Protein AF-A0A0A2DQ28-F1 (afdb_monomer_lite)

Secondary structure (DSSP, 8-state):
-HHHHHHHHHHHHHHHHHHTHHHHHSTT--PPP--GGG-HHHHTTT---HHHHHHHHHHSPPHHHHHHTT-

Foldseek 3Di:
DVVVVVVVVVVVVVVVCVVQVQQPPPDVRDDDDPALQPDPVNVVVVNHDPVVVVVCVVPDDDPVNVVVVVD

Structure (mmCIF, N/CA/C/O backbone):
data_AF-A0A0A2DQ28-F1
#
_entry.id   AF-A0A0A2DQ28-F1
#
loop_
_atom_site.group_PDB
_atom_site.id
_atom_site.type_symbol
_atom_site.label_atom_id
_atom_site.label_alt_id
_atom_site.label_comp_id
_atom_site.label_asym_id
_atom_site.label_entity_id
_atom_site.label_seq_id
_atom_site.pdbx_PDB_ins_code
_atom_site.Cartn_x
_atom_site.Cartn_y
_atom_site.Cartn_z
_atom_site.occupancy
_atom_site.B_iso_or_equiv
_atom_site.auth_seq_id
_atom_site.auth_comp_id
_atom_site.auth_asym_id
_atom_site.auth_atom_id
_atom_site.pdbx_PDB_model_num
ATOM 1 N N . MET A 1 1 ? 33.427 3.855 -23.259 1.00 76.31 1 MET A N 1
ATOM 2 C CA . MET A 1 1 ? 32.758 4.798 -22.331 1.00 76.31 1 MET A CA 1
ATOM 3 C C . MET A 1 1 ? 31.274 4.911 -22.629 1.00 76.31 1 MET A C 1
ATOM 5 O O . MET A 1 1 ? 30.479 4.553 -21.776 1.00 76.31 1 MET A O 1
ATOM 9 N N . THR A 1 2 ? 30.887 5.293 -23.845 1.00 88.25 2 THR A N 1
ATOM 10 C CA . THR A 1 2 ? 29.478 5.351 -24.279 1.00 88.25 2 THR A CA 1
ATOM 11 C C . THR A 1 2 ? 28.726 4.021 -24.139 1.00 88.25 2 THR A C 1
ATOM 13 O O . THR A 1 2 ? 27.597 4.004 -23.667 1.00 88.25 2 THR A O 1
ATOM 16 N N . THR A 1 3 ? 29.365 2.893 -24.457 1.00 91.94 3 THR A N 1
ATOM 17 C CA . THR A 1 3 ? 28.781 1.547 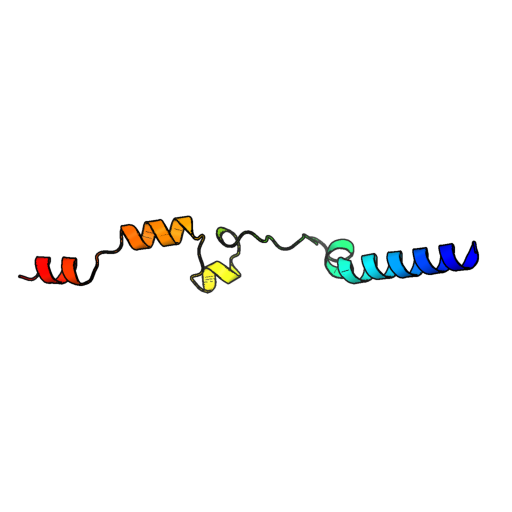-24.306 1.00 91.94 3 THR A CA 1
ATOM 18 C C . THR A 1 3 ? 28.451 1.183 -22.858 1.00 91.94 3 THR A C 1
ATOM 20 O O . THR A 1 3 ? 27.390 0.630 -22.595 1.00 91.94 3 THR A O 1
ATOM 23 N N . ILE A 1 4 ? 29.326 1.534 -21.911 1.00 93.50 4 ILE A N 1
ATOM 24 C CA . ILE A 1 4 ? 29.118 1.288 -20.476 1.00 93.50 4 ILE A CA 1
ATOM 25 C C . ILE A 1 4 ? 27.969 2.150 -19.945 1.00 93.50 4 ILE A C 1
ATOM 27 O O . ILE A 1 4 ? 27.151 1.654 -19.179 1.00 93.50 4 ILE A O 1
ATOM 31 N N . LEU A 1 5 ? 27.868 3.407 -20.392 1.00 94.06 5 LEU A N 1
ATOM 32 C CA . LEU A 1 5 ? 26.763 4.299 -20.022 1.00 94.06 5 LEU A CA 1
ATOM 33 C C . LEU A 1 5 ? 25.410 3.801 -20.551 1.00 94.06 5 LEU A C 1
ATOM 35 O O . LEU A 1 5 ? 24.415 3.839 -19.835 1.00 94.06 5 LEU A O 1
ATOM 39 N N . LEU A 1 6 ? 25.365 3.300 -21.788 1.00 95.94 6 LEU A N 1
ATOM 40 C CA . LEU A 1 6 ? 24.143 2.722 -22.355 1.00 95.94 6 LEU A CA 1
ATOM 41 C C . LEU A 1 6 ? 23.743 1.428 -21.637 1.00 95.94 6 LEU A C 1
ATOM 43 O O . LEU A 1 6 ? 22.569 1.236 -21.322 1.00 95.94 6 LEU A O 1
ATOM 47 N N . ALA A 1 7 ? 24.716 0.563 -21.340 1.00 95.44 7 ALA A N 1
ATOM 48 C CA . ALA A 1 7 ? 24.475 -0.682 -20.619 1.00 95.44 7 ALA A CA 1
ATOM 49 C C . ALA A 1 7 ? 23.976 -0.430 -19.186 1.00 95.44 7 ALA A C 1
ATOM 51 O O . ALA A 1 7 ? 23.027 -1.082 -18.750 1.00 95.44 7 ALA A O 1
ATOM 52 N N . SER A 1 8 ? 24.561 0.532 -18.464 1.00 95.62 8 SER A N 1
ATOM 53 C CA . SER A 1 8 ? 24.125 0.867 -17.105 1.00 95.62 8 SER A CA 1
ATOM 54 C C . SER A 1 8 ? 22.729 1.488 -17.084 1.00 95.62 8 SER A C 1
ATOM 56 O O . SER A 1 8 ? 21.911 1.108 -16.247 1.00 95.62 8 SER A O 1
ATOM 58 N N . LEU A 1 9 ? 22.417 2.375 -18.035 1.00 96.25 9 LEU A N 1
ATOM 59 C CA . LEU A 1 9 ? 21.093 2.985 -18.153 1.00 96.25 9 LEU A CA 1
ATOM 60 C C . LEU A 1 9 ? 20.007 1.936 -18.425 1.00 96.25 9 LEU A C 1
ATOM 62 O O . LEU A 1 9 ? 18.955 1.962 -17.785 1.00 96.25 9 LEU A O 1
ATOM 66 N N . LEU A 1 10 ? 20.276 0.987 -19.329 1.00 96.62 10 LEU A N 1
ATOM 67 C CA . LEU A 1 10 ? 19.370 -0.131 -19.612 1.00 96.62 10 LEU A CA 1
ATOM 68 C C . LEU A 1 10 ? 19.135 -1.004 -18.378 1.00 96.62 10 LEU A C 1
ATOM 70 O O . LEU A 1 10 ? 17.995 -1.358 -18.084 1.00 96.62 10 LEU A O 1
ATOM 74 N N . LEU A 1 11 ? 20.199 -1.331 -17.644 1.00 96.62 11 LEU A N 1
ATOM 75 C CA . LEU A 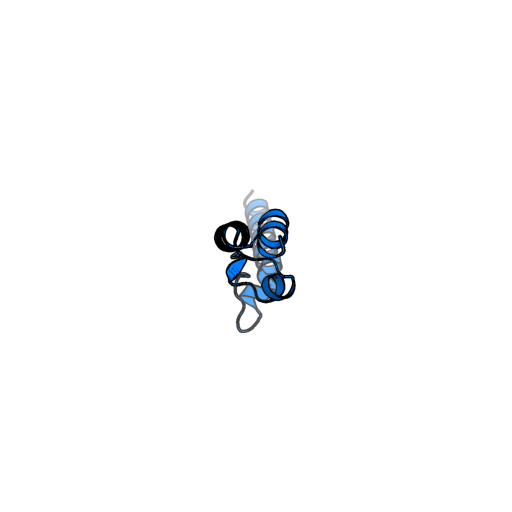1 11 ? 20.119 -2.211 -16.479 1.00 96.62 11 LEU A CA 1
ATOM 76 C C . LEU A 1 11 ? 19.340 -1.552 -15.331 1.00 96.62 11 LEU A C 1
ATOM 78 O O . LEU A 1 11 ? 18.444 -2.171 -14.756 1.00 96.62 11 LEU A O 1
ATOM 82 N N . VAL A 1 12 ? 19.613 -0.276 -15.045 1.00 96.62 12 VAL A N 1
ATOM 83 C CA . VAL A 1 12 ? 18.876 0.494 -14.031 1.00 96.62 12 VAL A CA 1
ATOM 84 C C . VAL A 1 12 ? 17.417 0.674 -14.446 1.00 96.62 12 VAL A C 1
ATOM 86 O O . VAL A 1 12 ? 16.521 0.418 -13.642 1.00 96.62 12 VAL A O 1
ATOM 89 N N . GLY A 1 13 ? 17.156 1.043 -15.703 1.00 95.62 13 GLY A N 1
ATOM 90 C CA . GLY A 1 13 ? 15.794 1.173 -16.223 1.00 95.62 13 GLY A CA 1
ATOM 91 C C . GLY A 1 13 ? 14.995 -0.124 -16.086 1.00 95.62 13 GLY A C 1
ATOM 92 O O . GLY A 1 13 ? 13.861 -0.106 -15.601 1.00 95.62 13 GLY A O 1
ATOM 93 N N . LEU A 1 14 ? 15.610 -1.262 -16.417 1.00 96.25 14 LEU A N 1
ATOM 94 C CA . LEU A 1 14 ? 14.996 -2.575 -16.240 1.00 96.25 14 LEU A CA 1
ATOM 95 C C . LEU A 1 14 ? 14.699 -2.869 -14.762 1.00 96.25 14 LEU A C 1
ATOM 97 O O . LEU A 1 14 ? 13.605 -3.332 -14.446 1.00 96.25 14 LEU A O 1
ATOM 101 N N . ALA A 1 15 ? 15.621 -2.555 -13.848 1.00 95.44 15 ALA A N 1
ATOM 102 C CA . ALA A 1 15 ? 15.405 -2.740 -12.413 1.00 95.44 15 ALA A CA 1
ATOM 103 C C . ALA A 1 15 ? 14.203 -1.929 -11.894 1.00 95.44 15 ALA A C 1
ATOM 105 O O . ALA A 1 15 ? 13.370 -2.470 -11.165 1.00 95.44 15 ALA A O 1
ATOM 106 N N . PHE A 1 16 ? 14.052 -0.668 -12.314 1.00 94.19 16 PHE A N 1
ATOM 107 C CA . PHE A 1 16 ? 12.897 0.162 -11.946 1.00 94.19 16 PHE A CA 1
ATOM 108 C C . PHE A 1 16 ? 11.572 -0.420 -12.451 1.00 94.19 16 PHE A C 1
ATOM 110 O O . PHE A 1 16 ? 10.591 -0.470 -11.704 1.00 94.19 16 PHE A O 1
ATOM 117 N N . VAL A 1 17 ? 11.542 -0.898 -13.697 1.00 92.50 17 VAL A N 1
ATOM 118 C CA . VAL A 1 17 ? 10.344 -1.520 -14.281 1.00 92.50 17 VAL A CA 1
ATOM 119 C C . VAL A 1 17 ? 9.981 -2.809 -13.541 1.00 92.50 17 VAL A C 1
ATOM 121 O O . VAL A 1 17 ? 8.810 -3.018 -13.2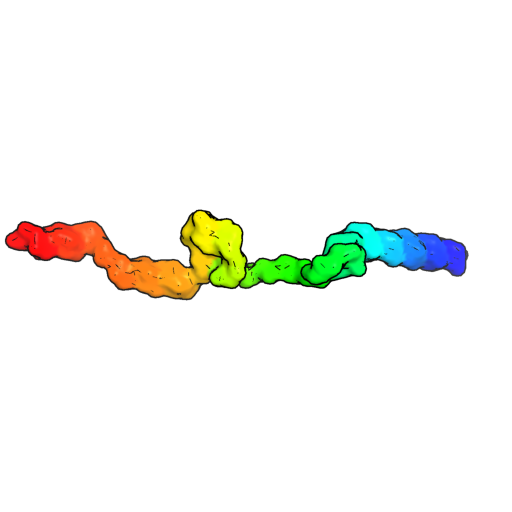18 1.00 92.50 17 VAL A O 1
ATOM 124 N N . LEU A 1 18 ? 10.972 -3.649 -13.225 1.00 91.38 18 LEU A N 1
ATOM 125 C CA . LEU A 1 18 ? 10.760 -4.900 -12.492 1.00 91.38 18 LEU A CA 1
ATOM 126 C C . LEU A 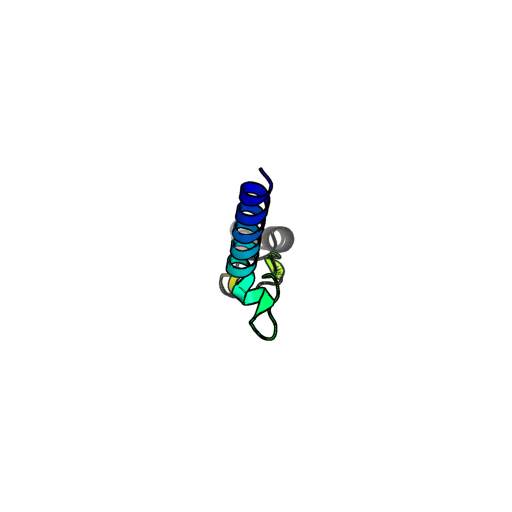1 18 ? 10.250 -4.650 -11.066 1.00 91.38 18 LEU A C 1
ATOM 128 O O . LEU A 1 18 ? 9.282 -5.287 -10.645 1.00 91.38 18 LEU A O 1
ATOM 132 N N . LEU A 1 19 ? 10.833 -3.689 -10.342 1.00 90.88 19 LEU A N 1
ATOM 133 C CA . LEU A 1 19 ? 10.377 -3.303 -9.000 1.00 90.88 19 LEU A CA 1
ATOM 134 C C . LEU A 1 19 ? 8.943 -2.752 -9.017 1.00 90.88 19 LEU A C 1
ATOM 136 O O . LEU A 1 19 ? 8.147 -3.037 -8.120 1.00 90.88 19 LEU A O 1
ATOM 140 N N . GLY A 1 20 ? 8.589 -1.997 -10.057 1.00 90.00 20 GLY A N 1
ATOM 141 C CA . GLY A 1 20 ? 7.271 -1.393 -10.216 1.00 90.00 20 GLY A CA 1
ATOM 142 C C . GLY A 1 20 ? 6.245 -2.253 -10.954 1.00 90.00 20 GLY A C 1
ATOM 143 O O . GLY A 1 20 ? 5.172 -1.737 -11.258 1.00 90.00 20 GLY A O 1
ATOM 144 N N . ILE A 1 21 ? 6.504 -3.534 -11.254 1.00 90.31 21 ILE A N 1
ATOM 145 C CA . ILE A 1 21 ? 5.669 -4.320 -12.186 1.00 90.31 21 ILE A CA 1
ATOM 146 C C . ILE A 1 21 ? 4.179 -4.356 -11.793 1.00 90.31 21 ILE A C 1
ATOM 148 O O . ILE A 1 21 ? 3.291 -4.296 -12.643 1.00 90.31 21 ILE A O 1
ATOM 152 N N . ARG A 1 22 ? 3.877 -4.386 -10.488 1.00 84.88 22 ARG A N 1
ATOM 153 C CA . ARG A 1 22 ? 2.495 -4.331 -9.980 1.00 84.88 22 ARG A CA 1
ATOM 154 C C . ARG A 1 22 ? 1.864 -2.948 -10.108 1.00 84.88 22 ARG A C 1
ATOM 156 O O . ARG A 1 22 ? 0.653 -2.870 -10.250 1.00 84.88 22 ARG A O 1
ATOM 163 N N . VAL A 1 23 ? 2.651 -1.881 -10.045 1.00 88.12 23 VAL A N 1
ATOM 164 C CA . VAL A 1 23 ? 2.161 -0.504 -10.189 1.00 88.12 23 VAL A CA 1
ATOM 165 C C . VAL A 1 23 ? 1.964 -0.164 -11.669 1.00 88.12 23 VAL A C 1
ATOM 167 O O . VAL A 1 23 ? 0.927 0.384 -12.022 1.00 88.12 23 VAL A O 1
ATOM 170 N N . PHE A 1 24 ? 2.900 -0.553 -12.540 1.00 85.62 24 PHE A N 1
ATOM 171 C CA . PHE A 1 24 ? 2.846 -0.250 -13.974 1.00 85.62 24 PHE A CA 1
ATOM 172 C C . PHE A 1 24 ? 1.868 -1.135 -14.763 1.00 85.62 24 PHE A C 1
ATOM 174 O O . PHE A 1 24 ? 1.190 -0.632 -15.655 1.00 85.62 24 PHE A O 1
ATOM 181 N N . PHE A 1 25 ? 1.768 -2.437 -14.457 1.00 85.88 25 PHE A N 1
ATOM 182 C CA . PHE A 1 25 ? 1.036 -3.388 -15.313 1.00 85.88 25 PHE A CA 1
ATOM 183 C C . PHE A 1 25 ? -0.282 -3.921 -14.729 1.00 85.88 25 PHE A C 1
ATOM 185 O O . PHE A 1 25 ? -1.056 -4.545 -15.457 1.00 85.88 25 PHE A O 1
ATOM 192 N N . ARG A 1 26 ? -0.593 -3.711 -13.440 1.00 85.56 26 ARG A N 1
ATOM 193 C CA . ARG A 1 26 ? -1.908 -4.102 -12.889 1.00 85.56 26 ARG A CA 1
ATOM 194 C C . ARG A 1 26 ? -2.898 -2.943 -13.014 1.00 85.56 26 ARG A C 1
ATOM 196 O O . ARG A 1 26 ? -2.601 -1.820 -12.618 1.00 85.56 26 ARG A O 1
ATOM 203 N N . ARG A 1 27 ? -4.116 -3.221 -13.500 1.00 74.81 27 ARG A N 1
ATOM 204 C CA . ARG A 1 27 ? -5.231 -2.254 -13.461 1.00 74.81 27 ARG A CA 1
ATOM 205 C C . ARG A 1 27 ? -5.517 -1.879 -12.004 1.00 74.81 27 ARG A C 1
ATOM 207 O O . ARG A 1 27 ? -5.814 -2.754 -11.197 1.00 74.81 27 ARG A O 1
ATOM 214 N N . GLY A 1 28 ? -5.400 -0.591 -11.679 1.00 79.56 28 GLY A N 1
ATOM 215 C CA . GLY A 1 28 ? -5.520 -0.090 -10.306 1.00 79.56 28 GLY A CA 1
ATOM 216 C C . GLY A 1 28 ? -4.232 -0.168 -9.479 1.00 79.56 28 GLY A C 1
ATOM 217 O O . GLY A 1 28 ? -4.304 -0.059 -8.257 1.00 79.56 28 GLY A O 1
ATOM 218 N N . GLY A 1 29 ? -3.070 -0.345 -10.120 1.00 75.06 29 GLY A N 1
ATOM 219 C CA . GLY A 1 29 ? -1.761 -0.274 -9.478 1.00 75.06 29 GLY A CA 1
ATOM 220 C C . GLY A 1 29 ? -1.581 1.046 -8.732 1.00 75.06 29 GLY A C 1
ATOM 221 O O . GLY A 1 29 ? -1.403 2.103 -9.328 1.00 75.06 29 GLY A O 1
ATOM 222 N N . LYS A 1 30 ? -1.656 0.983 -7.407 1.00 79.06 30 LYS A N 1
ATOM 223 C CA . LYS A 1 30 ? -1.390 2.099 -6.503 1.00 79.06 30 LYS A CA 1
ATOM 224 C C . LYS A 1 30 ? -0.297 1.666 -5.547 1.00 79.06 30 LYS A C 1
ATOM 226 O O . LYS A 1 30 ? -0.212 0.489 -5.188 1.00 79.06 30 LYS A O 1
ATOM 231 N N . PHE A 1 31 ? 0.522 2.618 -5.121 1.00 81.88 31 PHE A N 1
ATOM 232 C CA . PHE A 1 31 ? 1.383 2.371 -3.977 1.00 81.88 31 PHE A CA 1
ATOM 233 C C . PHE A 1 31 ? 0.506 2.038 -2.761 1.00 81.88 31 PHE A C 1
ATOM 235 O O . PHE A 1 31 ? -0.531 2.685 -2.571 1.00 81.88 31 PHE A O 1
ATOM 242 N N . PRO A 1 32 ? 0.862 1.005 -1.977 1.00 78.00 32 PRO A N 1
ATOM 243 C CA . PRO A 1 32 ? 0.099 0.653 -0.791 1.00 78.00 32 PRO A CA 1
ATOM 244 C C . PRO A 1 32 ? 0.078 1.850 0.161 1.00 78.00 32 PRO A C 1
ATOM 246 O O . PRO A 1 32 ? 1.105 2.486 0.394 1.00 78.00 32 PRO A O 1
ATOM 249 N N . GLY A 1 33 ? -1.100 2.164 0.699 1.00 78.56 33 GLY A N 1
ATOM 250 C CA . GLY A 1 33 ? -1.228 3.206 1.710 1.00 78.56 33 GLY A CA 1
ATOM 251 C C . GLY A 1 33 ? -0.440 2.813 2.957 1.00 78.56 33 GLY A C 1
ATOM 252 O O . GLY A 1 33 ? -0.696 1.766 3.545 1.00 78.56 33 GLY A O 1
ATOM 253 N N . THR A 1 34 ? 0.512 3.650 3.363 1.00 79.38 34 THR A N 1
ATOM 254 C CA . THR A 1 34 ? 1.336 3.448 4.569 1.00 79.38 34 THR A CA 1
ATOM 255 C C . THR A 1 34 ? 0.653 3.938 5.846 1.00 79.38 34 THR A C 1
ATOM 257 O O . THR A 1 34 ? 1.204 3.819 6.936 1.00 79.38 34 THR A O 1
ATOM 260 N N . HIS A 1 35 ? -0.556 4.486 5.731 1.00 83.19 35 HIS A N 1
ATOM 261 C CA . HIS A 1 35 ? -1.306 4.995 6.865 1.00 83.19 35 HIS A CA 1
ATOM 262 C C . HIS A 1 35 ? -1.998 3.847 7.612 1.00 83.19 35 HIS A C 1
ATOM 264 O O . HIS A 1 35 ? -2.947 3.239 7.116 1.00 83.19 35 HIS A O 1
ATOM 270 N N . VAL A 1 36 ? -1.524 3.568 8.828 1.00 80.62 36 VAL A N 1
ATOM 271 C CA . VAL A 1 36 ? -2.010 2.475 9.690 1.00 80.62 36 VAL A CA 1
ATOM 272 C C . VAL A 1 36 ? -3.524 2.554 9.898 1.00 80.62 36 VAL A C 1
ATOM 274 O O . VAL A 1 36 ? -4.222 1.557 9.742 1.00 80.62 36 VAL A O 1
ATOM 277 N N . GLY A 1 37 ? -4.051 3.757 10.153 1.00 77.81 37 GLY A N 1
ATOM 278 C CA . GLY A 1 37 ? -5.467 3.948 10.467 1.00 77.81 37 GLY A CA 1
ATOM 279 C C . GLY A 1 37 ? -6.431 3.677 9.308 1.00 77.81 37 GLY A C 1
ATOM 280 O O . GLY A 1 37 ? -7.595 3.397 9.558 1.00 77.81 37 GLY A O 1
ATOM 281 N N . SER A 1 38 ? -5.985 3.724 8.049 1.00 77.19 38 SER A N 1
ATOM 282 C CA . SER A 1 38 ? -6.843 3.458 6.876 1.00 77.19 38 SER A CA 1
ATOM 283 C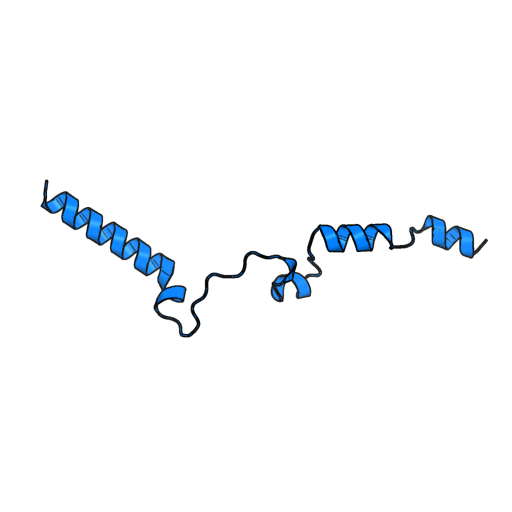 C . SER A 1 38 ? -6.593 2.084 6.253 1.00 77.19 38 SER A C 1
ATOM 285 O O . SER A 1 38 ? -7.229 1.722 5.261 1.00 77.19 38 SER A O 1
ATOM 287 N N . ASN A 1 39 ? -5.682 1.297 6.830 1.00 85.38 39 ASN A N 1
ATOM 288 C CA . ASN A 1 39 ? -5.369 -0.035 6.350 1.00 85.38 39 ASN A CA 1
ATOM 289 C C . ASN A 1 39 ? -6.304 -1.070 6.988 1.00 85.38 39 ASN A C 1
ATOM 291 O O . ASN A 1 39 ? -6.129 -1.445 8.147 1.00 85.38 39 ASN A O 1
ATOM 295 N N . LYS A 1 40 ? -7.256 -1.585 6.202 1.00 83.12 40 LYS A N 1
ATOM 296 C CA . LYS A 1 40 ? -8.219 -2.604 6.649 1.00 83.12 40 LYS A CA 1
ATOM 297 C C . LYS A 1 40 ? -7.543 -3.839 7.253 1.00 83.12 40 LYS A C 1
ATOM 299 O O . LYS A 1 40 ? -7.955 -4.293 8.307 1.00 83.12 40 LYS A O 1
ATOM 304 N N . ALA A 1 41 ? -6.437 -4.306 6.671 1.00 86.56 41 ALA A N 1
ATOM 305 C CA . ALA A 1 41 ? -5.712 -5.462 7.198 1.00 86.56 41 ALA A CA 1
ATOM 306 C C . ALA A 1 41 ? -5.059 -5.204 8.571 1.00 86.56 41 ALA A C 1
ATOM 308 O O . ALA A 1 41 ? -4.795 -6.153 9.305 1.00 86.56 41 ALA A O 1
ATOM 309 N N . MET A 1 42 ? -4.763 -3.944 8.916 1.00 85.50 42 MET A N 1
ATOM 310 C CA . MET A 1 42 ? -4.272 -3.578 10.252 1.00 85.50 42 MET A CA 1
ATOM 311 C C . MET A 1 42 ? -5.420 -3.357 11.235 1.00 85.50 42 MET A C 1
ATOM 313 O O . MET A 1 42 ? -5.316 -3.801 12.376 1.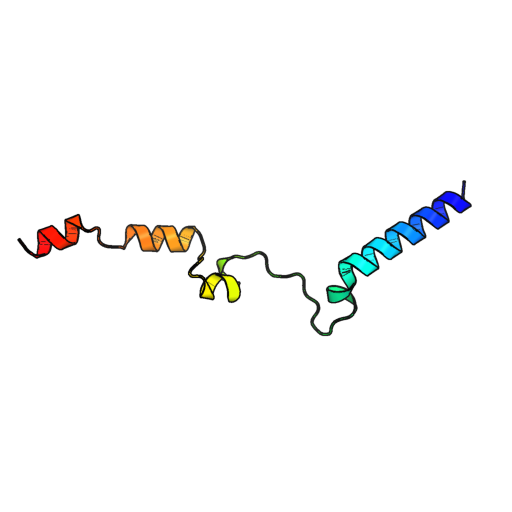00 85.50 42 MET A O 1
ATOM 317 N N . GLN A 1 43 ? -6.532 -2.777 10.776 1.00 84.50 43 GLN A N 1
ATOM 318 C CA . GLN A 1 43 ? -7.764 -2.669 11.561 1.00 84.50 43 GLN A CA 1
ATOM 319 C C . GLN A 1 43 ? -8.299 -4.049 11.968 1.00 84.50 43 GLN A C 1
ATOM 321 O O . GLN A 1 43 ? -8.620 -4.247 13.134 1.00 84.50 43 GLN A O 1
ATOM 326 N N . ASP A 1 44 ? -8.294 -5.028 11.056 1.00 87.81 44 ASP A N 1
ATOM 327 C CA . ASP A 1 44 ? -8.706 -6.414 11.338 1.00 87.81 44 ASP A CA 1
ATOM 328 C C . ASP A 1 44 ? -7.820 -7.082 12.413 1.00 87.81 44 ASP A C 1
ATOM 330 O O . ASP A 1 44 ? -8.231 -8.038 13.066 1.00 87.81 44 ASP A O 1
ATOM 334 N N . ARG A 1 45 ? -6.598 -6.572 12.622 1.00 87.56 45 ARG A N 1
ATOM 335 C CA . ARG A 1 45 ? -5.668 -7.009 13.680 1.00 87.56 45 ARG A CA 1
ATOM 336 C C . ARG A 1 45 ? -5.791 -6.190 14.971 1.00 87.56 45 ARG A C 1
ATOM 338 O O . ARG A 1 45 ? -4.994 -6.397 15.880 1.00 87.56 45 ARG A O 1
ATOM 345 N N . GLY A 1 46 ? -6.726 -5.242 15.044 1.00 84.88 46 GLY A N 1
ATOM 346 C CA . GLY A 1 46 ? -6.875 -4.320 16.175 1.00 84.88 46 GLY A CA 1
ATOM 347 C C . GLY A 1 46 ? -5.766 -3.266 16.278 1.00 84.88 46 GLY A C 1
ATOM 348 O O . GLY A 1 46 ? -5.590 -2.657 17.330 1.00 84.88 46 GLY A O 1
ATOM 349 N N . ILE A 1 47 ? -4.986 -3.049 15.213 1.00 83.00 47 ILE A N 1
ATOM 350 C CA . ILE A 1 47 ? -3.886 -2.078 15.209 1.00 83.00 47 ILE A CA 1
ATOM 351 C C . ILE A 1 47 ? -4.415 -0.749 14.663 1.00 83.00 47 ILE A C 1
ATOM 353 O O . ILE A 1 47 ? -4.664 -0.606 13.464 1.00 83.00 47 ILE A O 1
ATOM 357 N N . GLY A 1 48 ? -4.594 0.215 15.566 1.00 84.25 48 GLY A N 1
ATOM 358 C CA . GLY A 1 48 ? -5.084 1.560 15.269 1.00 84.25 48 GLY A CA 1
ATOM 359 C C . GLY A 1 48 ? -3.978 2.610 15.144 1.00 84.25 48 GLY A C 1
ATOM 360 O O . GLY A 1 48 ? -2.790 2.331 15.289 1.00 84.25 48 GLY A O 1
ATOM 361 N N . CYS A 1 49 ? -4.379 3.855 14.877 1.00 87.50 49 CYS A N 1
ATOM 362 C CA . CYS A 1 49 ? -3.480 5.004 14.991 1.00 87.50 49 CYS A CA 1
ATOM 363 C C . CYS A 1 49 ? -3.116 5.228 16.465 1.00 87.50 49 CYS A C 1
ATOM 365 O O . CYS A 1 49 ? -3.994 5.172 17.322 1.00 87.50 49 CYS A O 1
ATOM 367 N N . HIS A 1 50 ? -1.857 5.566 16.743 1.00 85.88 50 HIS A N 1
ATOM 368 C CA . HIS A 1 50 ? -1.371 5.838 18.097 1.00 85.88 50 HIS A CA 1
ATOM 369 C C . HIS A 1 50 ? -2.249 6.848 18.856 1.00 85.88 50 HIS A C 1
ATOM 371 O O . HIS A 1 50 ? -2.560 6.642 20.021 1.00 85.88 50 HIS A O 1
ATOM 377 N N . THR A 1 51 ? -2.709 7.918 18.198 1.00 85.69 51 THR A N 1
ATOM 378 C CA . THR A 1 51 ? -3.586 8.924 18.822 1.00 85.69 51 THR A CA 1
ATOM 379 C C . THR A 1 51 ? -4.935 8.341 19.243 1.00 85.69 51 THR A C 1
ATOM 381 O O . THR A 1 51 ? -5.424 8.656 20.322 1.00 85.69 51 THR A O 1
ATOM 384 N N . ALA A 1 52 ? -5.521 7.476 18.410 1.00 85.56 52 ALA A N 1
ATOM 385 C CA . ALA A 1 52 ? -6.779 6.809 18.730 1.00 85.56 52 ALA A CA 1
ATOM 386 C C . ALA A 1 52 ? -6.588 5.814 19.883 1.00 85.56 52 ALA A C 1
ATOM 388 O O . ALA A 1 52 ? -7.344 5.857 20.846 1.00 85.56 52 ALA A O 1
ATOM 389 N N . GLN A 1 53 ? -5.520 5.012 19.841 1.00 86.38 53 GLN A N 1
ATOM 390 C CA . GLN A 1 53 ? -5.180 4.076 20.918 1.00 86.38 53 GLN A CA 1
ATOM 391 C C . GLN A 1 53 ? -4.926 4.795 22.248 1.00 86.38 53 GLN A C 1
ATOM 393 O O . GLN A 1 53 ? -5.346 4.325 23.300 1.00 86.38 53 GLN A O 1
ATOM 398 N N . HIS A 1 54 ? -4.263 5.952 22.211 1.00 88.56 54 HIS A N 1
ATOM 399 C CA . HIS A 1 54 ? -4.001 6.748 23.405 1.00 88.56 54 HIS A CA 1
ATOM 400 C C . HIS A 1 54 ? -5.292 7.339 23.991 1.00 88.56 54 HIS A C 1
ATOM 402 O O . HIS A 1 54 ? -5.469 7.338 25.206 1.00 88.56 54 HIS A O 1
ATOM 408 N N . PHE A 1 55 ? -6.210 7.814 23.145 1.00 88.44 55 PHE A N 1
ATOM 409 C CA . PHE A 1 55 ? -7.525 8.295 23.575 1.00 88.44 55 PHE A CA 1
ATOM 410 C C . PHE A 1 55 ? -8.374 7.173 24.191 1.00 88.44 55 PHE A C 1
ATOM 412 O O . PHE A 1 55 ? -8.953 7.352 25.261 1.00 88.44 55 PHE A O 1
ATOM 419 N N . GLU A 1 56 ? -8.401 5.995 23.563 1.00 87.06 56 GLU A N 1
ATOM 420 C CA . GLU A 1 56 ? -9.084 4.814 24.103 1.00 87.06 56 GLU A CA 1
ATOM 421 C C . GLU A 1 56 ? -8.499 4.390 25.453 1.00 87.06 56 GLU A C 1
ATOM 423 O O . GLU A 1 56 ? -9.254 4.131 26.385 1.00 87.06 56 GLU A O 1
ATOM 428 N N . ALA A 1 57 ? -7.170 4.385 25.594 1.00 86.62 57 ALA A N 1
ATOM 429 C CA . ALA A 1 57 ? -6.501 4.067 26.854 1.00 86.62 57 ALA A CA 1
ATOM 430 C C . ALA A 1 57 ? -6.822 5.074 27.970 1.00 86.62 57 ALA A C 1
ATOM 432 O O . ALA A 1 57 ? -6.966 4.673 29.120 1.00 86.62 57 ALA A O 1
ATOM 433 N N . GLN A 1 58 ? -6.970 6.362 27.644 1.00 87.25 58 GLN A N 1
ATOM 434 C CA . GLN A 1 58 ? -7.355 7.390 28.619 1.00 87.25 58 GLN A CA 1
ATOM 435 C C . GLN A 1 58 ? -8.814 7.283 29.073 1.00 87.25 58 GLN A C 1
ATOM 437 O O . GLN A 1 58 ? -9.131 7.671 30.195 1.00 87.25 58 GLN A O 1
ATOM 442 N N . HIS A 1 59 ? -9.707 6.791 28.215 1.00 85.69 59 HIS A N 1
ATOM 443 C CA . HIS A 1 59 ? -11.125 6.629 28.545 1.00 85.69 59 HIS A CA 1
ATOM 444 C C . HIS A 1 59 ? -11.499 5.224 29.012 1.00 85.69 59 HIS A C 1
ATOM 446 O O . HIS A 1 59 ? -12.633 4.998 29.442 1.00 85.69 59 HIS A O 1
ATOM 452 N N . HIS A 1 60 ? -10.567 4.278 28.953 1.00 86.75 60 HIS A N 1
ATOM 453 C CA . HIS A 1 60 ? -10.764 2.961 29.522 1.00 86.75 60 HIS A CA 1
ATOM 454 C C . HIS A 1 60 ? -10.714 3.050 31.050 1.00 86.75 60 HIS A C 1
ATOM 456 O O . HIS A 1 60 ? -9.716 3.481 31.619 1.00 86.75 60 HIS A O 1
ATOM 462 N N . ARG A 1 61 ? -11.795 2.628 31.718 1.00 82.56 61 ARG A N 1
ATOM 463 C CA . ARG A 1 61 ? -11.824 2.530 33.182 1.00 82.56 61 ARG A CA 1
ATOM 464 C C . ARG A 1 61 ? -10.806 1.496 33.630 1.00 82.56 61 ARG A C 1
ATOM 466 O O . ARG A 1 61 ? -10.882 0.335 33.216 1.00 82.56 61 ARG A O 1
ATOM 473 N N . SER A 1 62 ? -9.878 1.902 34.482 1.00 86.12 62 SER A N 1
ATOM 474 C CA . SER A 1 62 ? -8.926 0.978 35.078 1.00 86.12 62 SER A CA 1
ATOM 475 C C . SER A 1 62 ? -9.644 0.028 36.046 1.00 86.12 62 SER A C 1
ATOM 477 O O . SER A 1 62 ? -10.775 0.257 36.484 1.00 86.12 62 SER A O 1
ATOM 479 N N . LEU A 1 63 ? -9.000 -1.100 36.365 1.00 88.38 63 LEU A N 1
ATOM 480 C CA . LEU A 1 63 ? -9.555 -2.082 37.304 1.00 88.38 63 LEU A CA 1
ATOM 481 C C . LEU A 1 63 ? -9.897 -1.450 38.660 1.00 88.38 63 LEU A C 1
ATOM 483 O O . LEU A 1 63 ? -10.907 -1.803 39.260 1.00 88.38 63 LEU A O 1
ATOM 487 N N . GLU A 1 64 ? -9.069 -0.513 39.113 1.00 88.69 64 GLU A N 1
ATOM 488 C CA . GLU A 1 64 ? -9.257 0.224 40.364 1.00 88.69 64 GLU A CA 1
ATOM 489 C C . GLU A 1 64 ? -10.570 1.023 40.384 1.00 88.69 64 GLU A C 1
ATOM 491 O O . GLU A 1 64 ? -11.278 0.985 41.388 1.00 88.69 64 GLU A O 1
ATOM 496 N N . ASP A 1 65 ? -10.947 1.670 39.275 1.00 88.19 65 ASP A N 1
ATOM 497 C CA . ASP A 1 65 ? -12.206 2.414 39.175 1.00 88.19 65 ASP A CA 1
ATOM 498 C C . ASP A 1 65 ? -13.406 1.474 39.299 1.00 88.19 65 ASP A C 1
ATOM 500 O O . ASP A 1 65 ? -14.382 1.780 39.981 1.00 88.19 65 ASP A O 1
ATOM 504 N N . ARG A 1 66 ? -13.320 0.291 38.676 1.00 88.38 66 ARG A N 1
ATOM 505 C CA . ARG A 1 66 ? -14.387 -0.719 38.739 1.00 88.38 66 ARG A CA 1
ATOM 506 C C . ARG A 1 66 ? -14.524 -1.336 40.130 1.00 88.38 66 ARG A C 1
ATOM 508 O O . ARG A 1 66 ? -15.632 -1.689 40.512 1.00 88.38 66 ARG A O 1
ATOM 515 N N . ILE A 1 67 ? -13.423 -1.490 40.867 1.00 93.94 67 ILE A N 1
ATOM 516 C CA . ILE A 1 67 ? -13.447 -2.008 42.242 1.00 93.94 67 ILE A CA 1
ATOM 517 C C . ILE A 1 67 ? -14.133 -1.001 43.172 1.00 93.94 67 ILE A C 1
ATOM 519 O O . ILE A 1 67 ? -14.982 -1.406 43.957 1.00 93.94 67 ILE A O 1
ATOM 523 N N . LYS A 1 68 ? -13.844 0.300 43.026 1.00 93.94 68 LYS A N 1
ATOM 524 C CA . LYS A 1 68 ? -14.471 1.365 43.832 1.00 93.94 68 LYS A CA 1
ATOM 525 C C . LYS A 1 68 ? -15.976 1.523 43.610 1.00 93.94 68 LYS A C 1
ATOM 527 O O . LYS A 1 68 ? -16.655 2.004 44.498 1.00 93.94 68 LYS A O 1
ATOM 532 N N . GLU A 1 69 ? -16.498 1.174 42.434 1.00 90.00 69 GLU A N 1
ATOM 533 C CA . GLU A 1 69 ? -17.950 1.193 42.180 1.00 90.00 69 GLU A CA 1
ATOM 534 C C . GLU A 1 69 ? -18.702 0.029 42.847 1.00 90.00 69 GLU A C 1
ATOM 536 O O . GLU A 1 69 ? -19.927 0.085 42.952 1.00 90.00 69 GLU A O 1
ATOM 541 N N . LEU A 1 70 ? -18.001 -1.044 43.228 1.00 91.44 70 LEU A N 1
ATOM 542 C CA . LEU A 1 70 ? -18.593 -2.237 43.844 1.00 91.44 70 LEU A CA 1
ATOM 543 C C . LEU A 1 70 ? -18.512 -2.232 45.379 1.00 91.44 70 LEU A C 1
ATOM 545 O O . LEU A 1 70 ? -19.163 -3.069 46.005 1.00 91.44 70 LEU A O 1
ATOM 549 N N . GLU A 1 71 ? -17.700 -1.341 45.949 1.00 87.50 71 GLU A N 1
ATOM 550 C CA . GLU A 1 71 ? -17.587 -1.069 47.389 1.00 87.50 71 GLU A CA 1
ATOM 551 C C . GLU A 1 71 ? -18.650 -0.058 47.840 1.00 87.50 71 GLU A C 1
ATOM 553 O O . GLU A 1 71 ? -19.308 -0.332 48.870 1.00 87.50 71 GLU A O 1
#

Radius of gyration: 25.1 Å; chains: 1; bounding box: 51×16×72 Å

pLDDT: mean 87.35, std 5.68, range [74.81, 96.62]

Organism: NCBI:txid111105

Sequence (71 aa):
MTTILLASLLLVGLAFVLLGIRVFFRRGGKFPGTHVGSNKAMQDRGIGCHTAQHFEAQHHRSLEDRIKELE